Protein AF-G1VT95-F1 (afdb_monomer_lite)

Foldseek 3Di:
DPQQDAQDLVLLLLLLCCLPVVALVVSCVVVVHDSVVSVVSPVSNLVLQLQLCVVCVVVVHDDFLLSSLQSSCVRNVHHSVVSQVNVVVSQVCCCVDPNVVSLCPQDDPDPHHGSRSSSVSSCVRCVCVNCVVVD

Structure (mmCIF, N/CA/C/O backbone):
data_AF-G1VT95-F1
#
_entry.id   AF-G1VT95-F1
#
loop_
_atom_site.group_PDB
_atom_site.id
_atom_site.type_symbol
_atom_site.label_atom_id
_atom_site.label_alt_id
_atom_site.label_comp_id
_atom_site.label_asym_id
_atom_site.label_entity_id
_atom_site.label_seq_id
_atom_site.pdbx_PDB_ins_code
_atom_site.Cartn_x
_atom_site.Cartn_y
_atom_site.Cartn_z
_atom_site.occupancy
_atom_site.B_iso_or_equiv
_atom_site.auth_seq_id
_atom_site.auth_comp_id
_atom_site.auth_asym_id
_atom_site.auth_atom_id
_atom_site.pdbx_PDB_model_num
ATOM 1 N N . MET A 1 1 ? 8.381 10.410 22.704 1.00 45.41 1 MET A N 1
ATOM 2 C CA . MET A 1 1 ? 7.492 9.660 21.794 1.00 45.41 1 MET A CA 1
ATOM 3 C C . MET A 1 1 ? 8.269 9.416 20.518 1.00 45.41 1 MET A C 1
ATOM 5 O O . MET A 1 1 ? 8.721 10.391 19.930 1.00 45.41 1 MET A O 1
ATOM 9 N N . GLU A 1 2 ? 8.516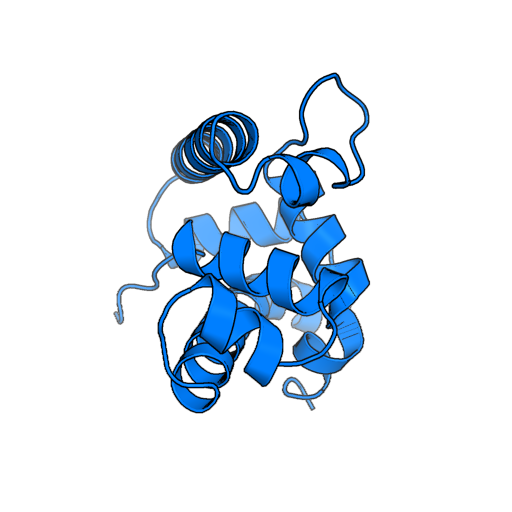 8.159 20.146 1.00 52.41 2 GLU A N 1
ATOM 10 C CA . GLU A 1 2 ? 9.041 7.855 18.808 1.00 52.41 2 GLU A CA 1
ATOM 11 C C . GLU A 1 2 ? 8.039 8.382 17.775 1.00 52.41 2 GLU A C 1
ATOM 13 O O . GLU A 1 2 ? 6.837 8.144 17.911 1.00 52.41 2 GLU A O 1
ATOM 18 N N . LYS A 1 3 ? 8.512 9.152 16.791 1.00 59.66 3 LYS A N 1
ATOM 19 C CA . LYS A 1 3 ? 7.688 9.539 15.645 1.00 59.66 3 LYS A CA 1
ATOM 20 C C . LYS A 1 3 ? 7.491 8.284 14.801 1.00 59.66 3 LYS A C 1
ATOM 22 O O . LYS A 1 3 ? 8.467 7.747 14.283 1.00 59.66 3 LYS A O 1
ATOM 27 N N . TYR A 1 4 ? 6.260 7.792 14.726 1.00 79.44 4 TYR A N 1
ATOM 28 C CA . TYR A 1 4 ? 5.922 6.714 13.807 1.00 79.44 4 TYR A CA 1
ATOM 29 C C . TYR A 1 4 ? 5.751 7.303 12.411 1.00 79.44 4 TYR A C 1
ATOM 31 O O . TYR A 1 4 ? 5.153 8.365 12.260 1.00 79.44 4 TYR A O 1
ATOM 39 N N . GLU A 1 5 ? 6.291 6.615 11.411 1.00 83.81 5 GLU A N 1
ATOM 40 C CA . GLU A 1 5 ? 6.119 6.984 10.010 1.00 83.81 5 GLU A CA 1
ATOM 41 C C . GLU A 1 5 ? 5.091 6.051 9.356 1.00 83.81 5 GLU A C 1
ATOM 43 O O . GLU A 1 5 ? 5.104 4.836 9.620 1.00 83.81 5 GLU A O 1
ATOM 48 N N . PRO A 1 6 ? 4.194 6.594 8.514 1.00 90.19 6 PRO A N 1
ATOM 49 C CA . PRO A 1 6 ? 3.276 5.774 7.745 1.00 90.19 6 PRO A CA 1
ATOM 50 C C . PRO A 1 6 ? 4.037 4.988 6.667 1.00 90.19 6 PRO A C 1
ATOM 52 O O . PRO A 1 6 ? 5.245 5.148 6.478 1.00 90.19 6 PRO A O 1
ATOM 55 N N . LEU A 1 7 ? 3.325 4.121 5.944 1.00 94.81 7 LEU A N 1
ATOM 56 C CA . LE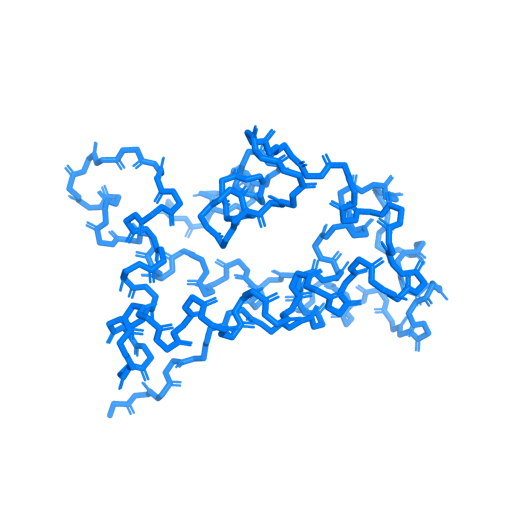U A 1 7 ? 3.896 3.461 4.769 1.00 94.81 7 LEU A CA 1
ATOM 57 C C . LEU A 1 7 ? 4.383 4.505 3.762 1.00 94.81 7 LEU A C 1
ATOM 59 O O . LEU A 1 7 ? 3.633 5.415 3.426 1.00 94.81 7 LEU A O 1
ATOM 63 N N . THR A 1 8 ? 5.597 4.344 3.242 1.00 96.62 8 THR A N 1
ATOM 64 C CA . THR A 1 8 ? 6.113 5.196 2.160 1.00 96.62 8 THR A CA 1
ATOM 65 C C . THR A 1 8 ? 5.736 4.645 0.785 1.00 96.62 8 THR A C 1
ATOM 67 O O . THR A 1 8 ? 5.491 3.445 0.621 1.00 96.62 8 THR A O 1
ATOM 70 N N . LEU A 1 9 ? 5.774 5.492 -0.247 1.00 96.94 9 LEU A N 1
ATOM 71 C CA . LEU A 1 9 ? 5.571 5.049 -1.629 1.00 96.94 9 LEU A CA 1
ATOM 72 C C . LEU A 1 9 ? 6.561 3.946 -2.051 1.00 96.94 9 LEU A C 1
ATOM 74 O O . LEU A 1 9 ? 6.168 2.974 -2.698 1.00 96.94 9 LEU A O 1
ATOM 78 N N . GLU A 1 10 ? 7.837 4.053 -1.658 1.00 96.94 10 GLU A N 1
ATOM 79 C CA . GLU A 1 10 ? 8.851 3.016 -1.913 1.00 96.94 10 GLU A CA 1
ATOM 80 C C . GLU A 1 10 ? 8.440 1.682 -1.278 1.00 96.94 10 GLU A C 1
ATOM 82 O O . GLU A 1 10 ? 8.467 0.640 -1.938 1.00 96.94 10 GLU A O 1
ATOM 87 N N . GLN A 1 11 ? 8.006 1.711 -0.015 1.00 97.81 11 GLN A N 1
ATOM 88 C CA . GLN A 1 11 ? 7.534 0.521 0.688 1.00 97.81 11 GLN A CA 1
ATOM 89 C C . GLN A 1 11 ? 6.349 -0.118 -0.038 1.00 97.81 11 GLN A C 1
ATOM 91 O O . GLN A 1 11 ? 6.376 -1.322 -0.298 1.00 97.81 11 GLN A O 1
ATOM 96 N N . ILE A 1 12 ? 5.349 0.673 -0.435 1.00 97.88 12 ILE A N 1
ATOM 97 C CA . ILE A 1 12 ? 4.174 0.161 -1.148 1.00 97.88 12 ILE A CA 1
ATOM 98 C C . ILE A 1 12 ? 4.582 -0.450 -2.498 1.00 97.88 12 ILE A C 1
ATOM 100 O O . ILE A 1 12 ? 4.200 -1.582 -2.802 1.00 97.88 12 ILE A O 1
ATOM 104 N N . ASN A 1 13 ? 5.427 0.232 -3.276 1.00 97.88 13 ASN A N 1
ATOM 105 C CA . ASN A 1 13 ? 5.944 -0.286 -4.546 1.00 97.88 13 ASN A CA 1
ATOM 106 C C . ASN A 1 13 ? 6.665 -1.632 -4.370 1.00 97.88 13 ASN A C 1
ATOM 108 O O . ASN A 1 13 ? 6.418 -2.575 -5.131 1.00 97.88 13 ASN A O 1
ATOM 112 N N . ILE A 1 14 ? 7.519 -1.752 -3.350 1.00 97.81 14 ILE A N 1
ATOM 113 C CA . ILE A 1 14 ? 8.214 -3.000 -3.014 1.00 97.81 14 ILE A CA 1
ATOM 114 C C . ILE A 1 14 ? 7.224 -4.105 -2.641 1.00 97.81 14 ILE A C 1
ATOM 116 O O . ILE A 1 14 ? 7.378 -5.231 -3.122 1.00 97.81 14 ILE A O 1
ATOM 120 N N . LEU A 1 15 ? 6.208 -3.813 -1.824 1.00 97.69 15 LEU A N 1
ATOM 121 C CA . LEU A 1 15 ? 5.186 -4.790 -1.440 1.00 97.69 15 LEU A CA 1
ATOM 122 C C . LEU A 1 15 ? 4.424 -5.314 -2.660 1.00 97.69 15 LEU A C 1
ATOM 124 O O . LEU A 1 15 ? 4.323 -6.531 -2.850 1.00 97.69 15 LEU A O 1
ATOM 128 N N . LEU A 1 16 ? 3.963 -4.419 -3.535 1.00 97.44 16 LEU A N 1
ATOM 129 C CA . LEU A 1 16 ? 3.267 -4.799 -4.764 1.00 97.44 16 LEU A CA 1
ATOM 130 C C . LEU A 1 16 ? 4.165 -5.663 -5.666 1.00 97.44 16 LEU A C 1
ATOM 132 O O . LEU A 1 16 ? 3.752 -6.731 -6.126 1.00 97.44 16 LEU A O 1
ATOM 136 N N . LYS A 1 17 ? 5.428 -5.269 -5.868 1.00 97.19 17 LYS A N 1
ATOM 137 C CA . LYS A 1 17 ? 6.402 -6.048 -6.651 1.00 97.19 17 LYS A CA 1
ATOM 138 C C . LYS A 1 17 ? 6.687 -7.408 -6.024 1.00 97.19 17 LYS A C 1
ATOM 140 O O . LYS A 1 17 ? 6.727 -8.404 -6.745 1.00 97.19 17 LYS A O 1
ATOM 145 N N . CYS A 1 18 ? 6.835 -7.490 -4.703 1.00 96.56 18 CYS A N 1
ATOM 146 C CA . CYS A 1 18 ? 7.016 -8.761 -4.002 1.00 96.56 18 CYS A CA 1
ATOM 147 C C . CYS A 1 18 ? 5.823 -9.693 -4.227 1.00 96.56 18 CYS A C 1
ATOM 149 O O . CYS A 1 18 ? 6.019 -10.884 -4.490 1.00 96.56 18 CYS A O 1
ATOM 151 N N . TYR A 1 19 ? 4.600 -9.155 -4.198 1.00 95.50 19 TYR A N 1
ATOM 152 C CA . TYR A 1 19 ? 3.399 -9.939 -4.454 1.00 95.50 19 TYR A CA 1
ATOM 153 C C . TYR A 1 19 ? 3.357 -10.485 -5.886 1.00 95.50 19 TYR A C 1
ATOM 155 O O . TYR A 1 19 ? 3.045 -11.663 -6.070 1.00 95.50 19 TYR A O 1
ATOM 163 N N . TYR A 1 20 ? 3.685 -9.677 -6.898 1.00 95.06 20 TYR A N 1
ATOM 164 C CA . TYR A 1 20 ? 3.574 -10.094 -8.302 1.00 95.06 20 TYR A CA 1
ATOM 165 C C . TYR A 1 20 ? 4.785 -10.871 -8.828 1.00 95.06 20 TYR A C 1
ATOM 167 O O . TYR A 1 20 ? 4.614 -11.814 -9.597 1.00 95.06 20 TYR A O 1
ATOM 175 N N . LEU A 1 21 ? 6.005 -10.513 -8.421 1.00 94.75 21 LEU A N 1
ATOM 176 C CA . LEU A 1 21 ? 7.238 -11.147 -8.905 1.00 94.75 21 LEU A CA 1
ATOM 177 C C . LEU A 1 21 ? 7.623 -12.399 -8.107 1.00 94.75 21 LEU A C 1
ATOM 179 O O . LEU A 1 21 ? 8.448 -13.185 -8.583 1.00 94.75 21 LEU A O 1
ATOM 183 N N . LYS A 1 22 ? 7.037 -12.594 -6.914 1.00 91.81 22 LYS A N 1
ATOM 184 C CA . LYS A 1 22 ? 7.175 -13.771 -6.028 1.00 91.81 22 LYS A CA 1
ATOM 185 C C . LYS A 1 22 ? 8.599 -14.106 -5.555 1.00 91.81 22 LYS A C 1
ATOM 187 O O . LYS A 1 22 ? 8.776 -15.054 -4.799 1.00 91.81 22 LYS A O 1
ATOM 192 N N . ARG A 1 23 ? 9.629 -13.373 -5.992 1.00 93.12 23 ARG A N 1
ATOM 193 C CA . ARG A 1 23 ? 11.040 -13.609 -5.644 1.00 93.12 23 ARG A CA 1
ATOM 194 C C . ARG A 1 23 ? 11.737 -12.295 -5.317 1.00 93.12 23 ARG A C 1
ATOM 196 O O . A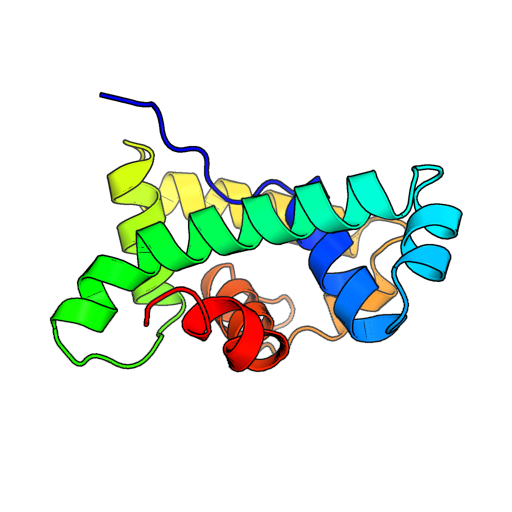RG A 1 23 ? 11.798 -11.416 -6.174 1.00 93.12 23 ARG A O 1
ATOM 203 N N . TYR A 1 24 ? 12.348 -12.200 -4.134 1.00 94.12 24 TYR A N 1
ATOM 204 C CA . TYR A 1 24 ? 13.098 -11.004 -3.724 1.00 94.12 24 TYR A CA 1
ATOM 205 C C . TYR A 1 24 ? 14.249 -10.666 -4.669 1.00 94.12 24 TYR A C 1
ATOM 207 O O . TYR A 1 24 ? 14.508 -9.495 -4.896 1.00 94.12 24 TYR A O 1
ATOM 215 N N . THR A 1 25 ? 14.895 -11.664 -5.277 1.00 96.06 25 THR A N 1
ATOM 216 C CA . THR A 1 25 ? 15.954 -11.433 -6.270 1.00 96.06 25 THR A CA 1
ATOM 217 C C . THR A 1 25 ? 15.439 -10.755 -7.537 1.00 96.06 25 THR A C 1
ATOM 219 O O . THR A 1 25 ? 16.136 -9.921 -8.098 1.00 96.06 25 THR A O 1
ATOM 222 N N . LYS A 1 26 ? 14.205 -11.053 -7.966 1.00 96.56 26 LYS A N 1
ATOM 223 C CA . LYS A 1 26 ? 13.591 -10.371 -9.114 1.00 96.56 26 LYS A CA 1
ATOM 224 C C . LYS A 1 26 ? 13.254 -8.922 -8.781 1.00 96.56 26 LYS A C 1
ATOM 226 O O . LYS A 1 26 ? 13.553 -8.051 -9.581 1.00 96.56 26 LYS A O 1
ATOM 231 N N . VAL A 1 27 ? 12.678 -8.671 -7.605 1.00 96.69 27 VAL A N 1
ATOM 232 C CA . VAL A 1 27 ? 12.390 -7.303 -7.132 1.00 96.69 27 VAL A CA 1
ATOM 233 C C . VAL A 1 27 ? 13.687 -6.500 -6.987 1.00 96.69 27 VAL A C 1
ATOM 235 O O . VAL A 1 27 ? 13.781 -5.379 -7.456 1.00 96.69 27 VAL A O 1
ATOM 238 N N . ALA A 1 28 ? 14.720 -7.104 -6.404 1.00 96.50 28 ALA A N 1
ATOM 239 C CA . ALA A 1 28 ? 16.049 -6.515 -6.268 1.00 96.50 28 ALA A CA 1
ATOM 240 C C . ALA A 1 28 ? 16.636 -6.071 -7.619 1.00 96.50 28 ALA A C 1
ATOM 242 O O . ALA A 1 28 ? 17.156 -4.965 -7.724 1.00 96.50 28 ALA A O 1
ATOM 243 N N . MET A 1 29 ? 16.493 -6.901 -8.659 1.00 96.31 29 MET A N 1
ATOM 244 C CA . MET A 1 29 ? 16.911 -6.553 -10.020 1.00 96.31 29 MET A CA 1
ATOM 245 C 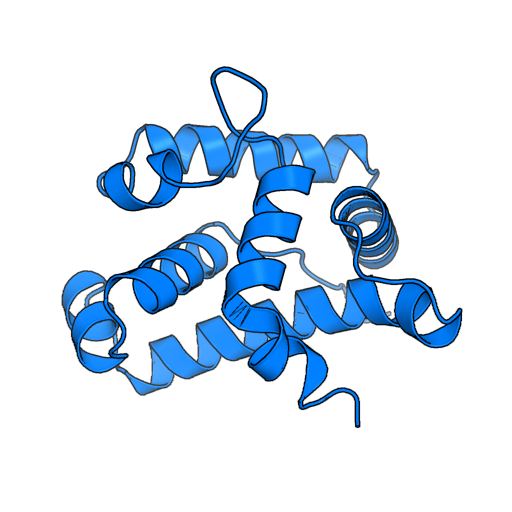C . MET A 1 29 ? 16.098 -5.396 -10.611 1.00 96.31 29 MET A C 1
ATOM 247 O O . MET A 1 29 ? 16.691 -4.540 -11.257 1.00 96.31 29 MET A O 1
ATOM 251 N N . THR A 1 30 ? 14.773 -5.345 -10.405 1.00 95.62 30 THR A N 1
ATOM 252 C CA . THR A 1 30 ? 13.955 -4.235 -10.936 1.00 95.62 30 THR A CA 1
ATOM 253 C C . THR A 1 30 ? 14.243 -2.912 -10.240 1.00 95.62 30 THR A C 1
ATOM 255 O O . THR A 1 30 ? 14.226 -1.877 -10.889 1.00 95.62 30 THR A O 1
ATOM 258 N N . GLU A 1 31 ? 14.542 -2.954 -8.944 1.00 95.31 31 GLU A N 1
ATOM 259 C CA . GLU A 1 31 ? 14.798 -1.766 -8.126 1.00 95.31 31 GLU A CA 1
ATOM 260 C C . GLU A 1 31 ? 16.277 -1.371 -8.058 1.00 95.31 31 GLU A C 1
ATOM 262 O O . GLU A 1 31 ? 16.618 -0.392 -7.400 1.00 95.31 31 GLU A O 1
ATOM 267 N N . ASN A 1 32 ? 17.168 -2.147 -8.682 1.00 96.25 32 ASN A N 1
ATOM 268 C CA . ASN A 1 32 ? 18.618 -1.979 -8.579 1.00 96.25 32 ASN A CA 1
ATOM 269 C C . ASN A 1 32 ? 19.123 -1.889 -7.116 1.00 96.25 32 ASN A C 1
ATOM 271 O O . ASN A 1 32 ? 19.950 -1.049 -6.759 1.00 96.25 32 ASN A O 1
ATOM 275 N N . ILE A 1 33 ? 18.610 -2.764 -6.247 1.00 97.44 33 ILE A N 1
ATOM 276 C CA . ILE A 1 33 ? 19.019 -2.897 -4.837 1.00 97.44 33 ILE A CA 1
ATOM 277 C C . ILE A 1 33 ? 19.320 -4.358 -4.495 1.00 97.44 33 ILE A C 1
ATOM 279 O O . ILE A 1 33 ? 19.043 -5.261 -5.275 1.00 97.44 33 ILE A O 1
ATOM 283 N N . SER A 1 34 ? 19.870 -4.632 -3.310 1.00 97.81 34 SER A N 1
ATOM 284 C CA . SER A 1 34 ? 20.085 -6.013 -2.863 1.00 97.81 34 SER A CA 1
ATOM 285 C C . SER A 1 34 ? 18.782 -6.687 -2.412 1.00 97.81 34 SER A C 1
ATOM 287 O O . SER A 1 34 ? 17.870 -6.044 -1.887 1.00 97.81 34 SER A O 1
ATOM 289 N N . ALA A 1 35 ? 18.714 -8.017 -2.536 1.00 97.56 35 ALA A N 1
ATOM 290 C CA . ALA A 1 35 ? 17.579 -8.801 -2.040 1.00 97.56 35 ALA A CA 1
ATOM 291 C C . ALA A 1 35 ? 17.368 -8.646 -0.523 1.00 97.56 35 ALA A C 1
ATOM 293 O O . ALA A 1 35 ? 16.233 -8.681 -0.052 1.00 97.56 35 ALA A O 1
ATOM 294 N N . ASP A 1 36 ? 18.436 -8.428 0.247 1.00 97.38 36 ASP A N 1
ATOM 295 C CA . ASP A 1 36 ? 18.315 -8.166 1.682 1.00 97.38 36 ASP A CA 1
ATOM 296 C C . ASP A 1 36 ? 17.771 -6.765 1.973 1.00 97.38 36 ASP A C 1
ATOM 298 O O . ASP A 1 36 ? 17.005 -6.603 2.924 1.00 97.38 36 ASP A O 1
ATOM 302 N N . LYS A 1 37 ? 18.067 -5.763 1.131 1.00 97.50 37 LYS A N 1
ATOM 303 C CA . LYS A 1 37 ? 17.416 -4.449 1.230 1.00 97.50 37 LYS A CA 1
ATOM 304 C C . LYS A 1 37 ? 15.915 -4.558 0.940 1.00 97.50 37 LYS A C 1
ATOM 306 O O . LYS A 1 37 ? 15.130 -4.010 1.706 1.00 97.50 37 LYS A O 1
ATOM 311 N N . VAL A 1 38 ? 15.505 -5.342 -0.066 1.00 97.81 38 VAL A N 1
ATOM 312 C CA . VAL A 1 38 ? 14.079 -5.632 -0.339 1.00 97.81 38 VAL A CA 1
ATOM 313 C C . VAL A 1 38 ? 13.388 -6.224 0.893 1.00 97.81 38 VAL A C 1
ATOM 315 O O . VAL A 1 38 ? 12.329 -5.742 1.292 1.00 97.81 38 VAL A O 1
ATOM 318 N N . LYS A 1 39 ? 13.994 -7.238 1.531 1.00 96.38 39 LYS A N 1
ATOM 319 C CA . LYS A 1 39 ? 13.449 -7.850 2.757 1.00 96.38 39 LYS A CA 1
ATOM 320 C C . LYS A 1 39 ? 13.293 -6.833 3.886 1.00 96.38 39 LYS A C 1
ATOM 322 O O . LYS A 1 39 ? 12.254 -6.820 4.533 1.00 96.38 39 LYS A O 1
ATOM 327 N N . ARG A 1 40 ? 14.298 -5.976 4.110 1.00 96.44 40 ARG A N 1
ATOM 328 C CA . ARG A 1 40 ? 14.250 -4.933 5.151 1.00 96.44 40 ARG A CA 1
ATOM 329 C C . ARG A 1 40 ? 13.141 -3.915 4.893 1.00 96.44 40 ARG A C 1
ATOM 331 O O . ARG A 1 40 ? 12.416 -3.582 5.820 1.00 96.44 40 ARG A O 1
ATOM 338 N N . ILE A 1 41 ? 12.978 -3.458 3.649 1.00 97.12 41 ILE A N 1
ATOM 339 C CA . ILE A 1 41 ? 11.895 -2.529 3.283 1.00 97.12 41 ILE A CA 1
ATOM 340 C C . ILE A 1 41 ? 10.530 -3.182 3.532 1.00 97.12 41 ILE A C 1
ATOM 342 O O . ILE A 1 41 ? 9.670 -2.574 4.166 1.00 97.12 41 ILE A O 1
ATOM 346 N N . LYS A 1 42 ? 10.353 -4.434 3.088 1.00 95.75 42 LYS A N 1
ATOM 347 C CA . LYS A 1 42 ? 9.126 -5.211 3.305 1.00 95.75 42 LYS A CA 1
ATOM 348 C C . LYS A 1 42 ? 8.810 -5.377 4.799 1.00 95.75 42 LYS A C 1
ATOM 350 O O . LYS A 1 42 ? 7.682 -5.134 5.210 1.00 95.75 42 LYS A O 1
ATOM 355 N N . GLU A 1 43 ? 9.799 -5.744 5.609 1.00 94.88 43 GLU A N 1
ATOM 356 C CA . GLU A 1 43 ? 9.625 -5.924 7.055 1.00 94.88 43 GLU A CA 1
ATOM 357 C C . GLU A 1 43 ? 9.281 -4.611 7.771 1.00 94.88 43 GLU A C 1
ATOM 359 O O . GLU A 1 43 ? 8.379 -4.582 8.607 1.00 94.88 43 GLU A O 1
ATOM 364 N N . ASN A 1 44 ? 9.928 -3.502 7.401 1.00 94.31 44 ASN A N 1
ATOM 365 C CA . ASN A 1 44 ? 9.598 -2.183 7.945 1.00 94.31 44 ASN A CA 1
ATOM 366 C C . ASN A 1 44 ? 8.154 -1.782 7.613 1.00 94.31 44 ASN A C 1
ATOM 368 O O . ASN A 1 44 ? 7.432 -1.316 8.492 1.00 94.31 44 ASN A O 1
ATOM 372 N N . ALA A 1 45 ? 7.713 -2.034 6.378 1.00 95.50 45 ALA A N 1
ATOM 373 C CA . ALA A 1 45 ? 6.339 -1.786 5.954 1.00 95.50 45 ALA A CA 1
ATOM 374 C C . ALA A 1 45 ? 5.333 -2.605 6.784 1.00 95.50 45 ALA A C 1
ATOM 376 O O . ALA A 1 45 ? 4.337 -2.078 7.283 1.00 95.50 45 ALA A O 1
ATOM 377 N N . PHE A 1 46 ? 5.617 -3.893 6.999 1.00 95.06 46 PHE A N 1
ATOM 378 C CA . PHE A 1 46 ? 4.773 -4.760 7.823 1.00 95.06 46 PHE A CA 1
ATOM 379 C C . PHE A 1 46 ? 4.750 -4.350 9.282 1.00 95.06 46 PHE A C 1
ATOM 381 O O . PHE A 1 46 ? 3.691 -4.409 9.901 1.00 95.06 46 PHE A O 1
ATOM 388 N N . ARG A 1 47 ? 5.875 -3.894 9.833 1.00 92.25 47 ARG A N 1
ATOM 389 C CA . ARG A 1 47 ? 5.921 -3.360 11.192 1.00 92.25 47 ARG A CA 1
ATOM 390 C C . ARG A 1 47 ? 4.982 -2.162 11.344 1.00 92.25 47 ARG A C 1
ATOM 392 O O . ARG A 1 47 ? 4.231 -2.131 12.316 1.00 92.25 47 ARG A O 1
ATOM 399 N N . SER A 1 48 ? 4.962 -1.228 10.390 1.00 92.88 48 SER A N 1
ATOM 400 C CA . SER A 1 48 ? 4.032 -0.087 10.420 1.00 92.88 48 SER A CA 1
ATOM 401 C C . SER A 1 48 ? 2.568 -0.537 10.379 1.00 92.88 48 SER A C 1
ATOM 403 O O . SER A 1 48 ? 1.763 -0.085 11.196 1.00 92.88 48 SER A O 1
ATOM 405 N N . ILE A 1 49 ? 2.227 -1.493 9.505 1.00 94.44 49 ILE A N 1
ATOM 406 C CA . ILE A 1 49 ? 0.865 -2.049 9.416 1.00 94.44 49 ILE A CA 1
ATOM 407 C C . ILE A 1 49 ? 0.475 -2.765 10.714 1.00 94.44 49 ILE A C 1
ATOM 409 O O . ILE A 1 49 ? -0.596 -2.500 11.257 1.00 94.44 49 ILE A O 1
ATOM 413 N N . ARG A 1 50 ? 1.347 -3.626 11.254 1.00 93.19 50 ARG A N 1
ATOM 414 C CA . ARG A 1 50 ? 1.116 -4.342 12.519 1.00 93.19 50 ARG A CA 1
ATOM 415 C C . ARG A 1 50 ? 0.864 -3.387 13.673 1.00 93.19 50 ARG A C 1
ATOM 417 O O . ARG A 1 50 ? -0.042 -3.610 14.467 1.00 93.19 50 ARG A O 1
ATOM 424 N N . LEU A 1 51 ? 1.651 -2.318 13.776 1.00 91.56 51 LEU A N 1
ATOM 425 C CA . LEU A 1 51 ? 1.496 -1.333 14.842 1.00 91.56 51 LEU A CA 1
ATOM 426 C C . LEU A 1 51 ? 0.156 -0.599 14.751 1.00 91.56 51 LEU A C 1
ATOM 428 O O . LEU A 1 51 ? -0.493 -0.397 15.778 1.00 91.56 51 LEU A O 1
ATOM 432 N N . ALA A 1 52 ? -0.274 -0.221 13.548 1.00 92.88 52 ALA A N 1
ATOM 433 C CA . ALA A 1 52 ? -1.583 0.389 13.334 1.00 92.88 52 ALA A CA 1
ATOM 434 C C . ALA A 1 52 ? -2.729 -0.604 13.614 1.00 92.88 52 ALA A C 1
ATOM 436 O O . ALA A 1 52 ? -3.705 -0.271 14.287 1.00 92.88 52 ALA A O 1
ATOM 437 N N . TYR A 1 53 ? -2.582 -1.855 13.179 1.00 93.56 53 TYR A N 1
ATOM 438 C CA . TYR A 1 53 ? -3.583 -2.900 13.377 1.00 93.56 53 TYR A CA 1
ATOM 439 C C . TYR A 1 53 ? -3.672 -3.408 14.824 1.00 93.56 53 TYR A C 1
ATOM 441 O O . TYR A 1 53 ? -4.750 -3.818 15.252 1.00 93.56 53 TYR A O 1
ATOM 449 N N . SER A 1 54 ? -2.597 -3.330 15.618 1.00 90.62 54 SER A N 1
ATOM 450 C CA . SER A 1 54 ? -2.545 -3.929 16.962 1.00 90.62 54 SER A CA 1
ATOM 451 C C . SER A 1 54 ? -3.667 -3.459 17.890 1.00 90.62 54 SER A C 1
ATOM 453 O O . SER A 1 54 ? -4.180 -4.247 18.680 1.00 90.62 54 SER A O 1
ATOM 455 N N . LYS A 1 55 ? -4.113 -2.203 17.757 1.00 88.00 55 LYS A N 1
ATOM 456 C CA . LYS A 1 55 ? -5.251 -1.660 18.516 1.00 88.00 55 LYS A CA 1
ATOM 457 C C . LYS A 1 55 ? -6.561 -2.391 18.192 1.00 88.00 55 LYS A C 1
ATOM 459 O O . LYS A 1 55 ? -7.298 -2.728 19.113 1.00 88.00 55 LYS A O 1
ATOM 464 N N . SER A 1 56 ? -6.834 -2.669 16.916 1.00 89.31 56 SER A N 1
ATOM 465 C CA . SER A 1 56 ? -7.999 -3.462 16.488 1.00 89.31 56 SER A CA 1
ATOM 466 C C . SER A 1 56 ? -7.848 -4.933 16.872 1.00 89.31 56 SER A C 1
ATOM 468 O O . SER A 1 56 ? -8.787 -5.525 17.403 1.00 89.31 56 SER A O 1
ATOM 470 N N . TYR A 1 57 ? -6.654 -5.496 16.676 1.00 90.06 57 TYR A N 1
ATOM 471 C CA . TYR A 1 57 ? -6.352 -6.890 16.993 1.00 90.06 57 TYR A CA 1
ATOM 472 C C . TYR A 1 57 ? -6.569 -7.206 18.482 1.00 90.06 57 TYR A C 1
ATOM 474 O O . TYR A 1 57 ? -7.267 -8.159 18.817 1.00 90.06 57 TYR A O 1
ATOM 482 N N . MET A 1 58 ? -6.081 -6.351 19.391 1.00 89.56 58 MET A N 1
ATOM 483 C CA . MET A 1 58 ? -6.304 -6.495 20.841 1.00 89.56 58 MET A CA 1
ATOM 484 C C . MET A 1 58 ? -7.786 -6.410 21.245 1.00 89.56 58 MET A C 1
ATOM 486 O O . MET A 1 58 ? -8.158 -6.875 22.318 1.00 89.56 58 MET A O 1
ATOM 490 N N . GLN A 1 59 ? -8.640 -5.828 20.400 1.00 89.81 59 GLN A N 1
ATOM 491 C CA . GLN A 1 59 ? -10.092 -5.772 20.598 1.00 89.81 59 GLN A CA 1
ATOM 492 C C . GLN A 1 59 ? -10.827 -6.963 19.956 1.00 89.81 59 GLN A C 1
ATOM 494 O O . GLN A 1 59 ? -12.057 -6.970 19.931 1.00 89.81 59 GLN A O 1
ATOM 499 N N . GLY A 1 60 ? -10.105 -7.941 19.396 1.00 90.38 60 GLY A N 1
ATOM 500 C CA . GLY A 1 60 ? -10.682 -9.076 18.670 1.00 90.38 60 GLY A CA 1
ATOM 501 C C . GLY A 1 60 ? -11.335 -8.690 17.338 1.00 90.38 60 GLY A C 1
ATOM 502 O O . GLY A 1 60 ? -12.158 -9.440 16.812 1.00 90.38 60 GLY A O 1
ATOM 503 N N . LYS A 1 61 ? -11.016 -7.507 16.797 1.00 92.44 61 LYS A N 1
ATOM 504 C CA . LYS A 1 61 ? -11.552 -7.040 15.515 1.00 92.44 61 LYS A CA 1
ATOM 505 C C . LYS A 1 61 ? -10.674 -7.539 14.377 1.00 92.44 61 LYS A C 1
ATOM 507 O O . LYS A 1 61 ? -9.451 -7.475 14.463 1.00 92.44 61 LYS A O 1
ATOM 512 N N . ARG A 1 62 ? -11.323 -7.974 13.295 1.00 93.06 62 ARG A N 1
ATOM 513 C CA . ARG A 1 62 ? -10.652 -8.300 12.031 1.00 93.06 62 ARG A CA 1
ATOM 514 C C . ARG A 1 62 ? -9.973 -7.064 11.446 1.00 93.06 62 ARG A C 1
ATOM 516 O O . ARG A 1 62 ? -10.353 -5.934 11.765 1.00 93.06 62 ARG A O 1
ATOM 523 N N . PHE A 1 63 ? -9.003 -7.298 10.569 1.00 95.25 63 PHE A N 1
ATOM 524 C CA . PHE A 1 63 ? -8.388 -6.235 9.793 1.00 95.25 63 PHE A CA 1
ATOM 525 C C . PHE A 1 63 ? -9.437 -5.521 8.939 1.00 95.25 63 PHE A C 1
ATOM 527 O O . PHE A 1 63 ? -10.256 -6.155 8.273 1.00 95.25 63 PHE A O 1
ATOM 534 N N . ASP A 1 64 ? -9.394 -4.197 8.990 1.00 96.19 64 ASP A N 1
ATOM 535 C CA . ASP A 1 64 ? -10.232 -3.290 8.219 1.00 96.19 64 ASP A CA 1
ATOM 536 C C . ASP A 1 64 ? -9.357 -2.101 7.825 1.00 96.19 64 ASP A C 1
ATOM 538 O O . ASP A 1 64 ? -8.836 -1.393 8.694 1.00 96.19 64 ASP A O 1
ATOM 542 N N . GLY A 1 65 ? -9.150 -1.906 6.523 1.00 95.44 65 GLY A N 1
ATOM 543 C CA . GLY A 1 65 ? -8.229 -0.910 5.989 1.00 95.44 65 GLY A CA 1
ATOM 544 C C . GLY A 1 65 ? -8.552 0.505 6.454 1.00 95.44 65 GLY A C 1
ATOM 545 O O . GLY A 1 65 ? -7.634 1.275 6.721 1.00 95.44 65 GLY A O 1
ATOM 546 N N . LYS A 1 66 ? -9.836 0.835 6.647 1.00 96.44 66 LYS A N 1
ATOM 547 C CA . LYS A 1 66 ? -10.254 2.145 7.161 1.00 96.44 66 LYS A CA 1
ATOM 548 C C . LYS A 1 66 ? -9.851 2.329 8.625 1.00 96.44 66 LYS A C 1
ATOM 550 O O . LYS A 1 66 ? -9.233 3.335 8.960 1.00 96.44 66 LYS A O 1
ATOM 555 N N . ALA A 1 67 ? -10.145 1.363 9.493 1.00 95.62 67 ALA A N 1
ATOM 556 C CA . ALA A 1 67 ? -9.738 1.421 10.897 1.00 95.62 67 ALA A CA 1
ATOM 557 C C . ALA A 1 67 ? -8.208 1.452 11.051 1.00 95.62 67 ALA A C 1
ATOM 559 O O . ALA A 1 67 ? -7.674 2.159 11.905 1.00 95.62 67 ALA A O 1
ATOM 560 N N . VAL A 1 68 ? -7.487 0.699 10.217 1.00 95.31 68 VAL A N 1
ATOM 561 C CA . VAL A 1 68 ? -6.019 0.670 10.227 1.00 95.31 68 VAL A CA 1
ATOM 562 C C . VAL A 1 68 ? -5.435 1.994 9.742 1.00 95.31 68 VAL A C 1
ATOM 564 O O . VAL A 1 68 ? -4.481 2.469 10.354 1.00 95.31 68 VAL A O 1
ATOM 567 N N . LEU A 1 69 ? -6.013 2.619 8.713 1.00 96.31 69 LEU A N 1
ATOM 568 C CA . LEU A 1 69 ? -5.617 3.955 8.257 1.00 96.31 69 LEU A CA 1
ATOM 569 C C . LEU A 1 69 ? -5.766 4.984 9.386 1.00 96.31 69 LEU A C 1
ATOM 571 O O . LEU A 1 69 ? -4.808 5.681 9.712 1.00 96.31 69 LEU A O 1
ATOM 575 N N . GLN A 1 70 ? -6.910 4.979 10.073 1.00 95.81 70 GLN A N 1
ATOM 576 C CA . GLN A 1 70 ? -7.171 5.866 11.211 1.00 95.81 70 GLN A CA 1
ATOM 577 C C . GLN A 1 70 ? -6.161 5.669 12.342 1.00 95.81 70 GLN A C 1
ATOM 579 O O . GLN A 1 70 ? -5.566 6.624 12.836 1.00 95.81 70 GLN A O 1
ATOM 584 N N . HIS A 1 71 ? -5.900 4.420 12.730 1.00 94.69 71 HIS A N 1
ATOM 585 C CA . HIS A 1 71 ? -4.904 4.121 13.758 1.00 94.69 71 HIS A CA 1
ATOM 586 C C . HIS A 1 71 ? -3.474 4.463 13.323 1.00 94.69 71 HIS A C 1
ATOM 588 O O . HIS A 1 71 ? -2.639 4.802 14.163 1.00 94.69 71 HIS A O 1
ATOM 594 N N . MET A 1 72 ? -3.169 4.370 12.028 1.00 95.00 72 MET A N 1
ATOM 595 C CA . MET A 1 72 ? -1.885 4.797 11.482 1.00 95.00 72 MET A CA 1
ATOM 596 C C . MET A 1 72 ? -1.736 6.318 11.587 1.00 95.00 72 MET A C 1
ATOM 598 O O . MET A 1 72 ? -0.706 6.772 12.083 1.00 95.00 72 MET A O 1
ATOM 602 N N . ALA A 1 73 ? -2.764 7.089 11.222 1.00 94.94 73 ALA A N 1
ATOM 603 C CA . ALA A 1 73 ? -2.780 8.547 11.350 1.00 94.94 73 ALA A CA 1
ATOM 604 C C . ALA A 1 73 ? -2.599 8.988 12.813 1.00 94.94 73 ALA A C 1
ATOM 606 O O . ALA A 1 73 ? -1.667 9.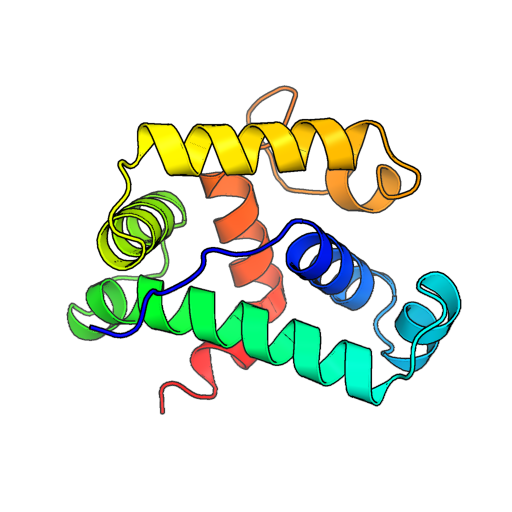736 13.122 1.00 94.94 73 ALA A O 1
ATOM 607 N N . GLU A 1 74 ? -3.387 8.408 13.733 1.00 93.88 74 GLU A N 1
ATOM 608 C CA . GLU A 1 74 ? -3.277 8.637 15.183 1.00 93.88 74 GLU A CA 1
ATOM 609 C C . GLU A 1 74 ? -1.838 8.437 15.688 1.00 93.88 74 GLU A C 1
ATOM 611 O O . GLU A 1 74 ? -1.320 9.236 16.469 1.00 93.88 74 GLU A O 1
ATOM 616 N N . ARG A 1 75 ? -1.166 7.371 15.233 1.00 91.69 75 ARG A N 1
ATOM 617 C CA . ARG A 1 75 ? 0.212 7.051 15.639 1.00 91.69 75 ARG A CA 1
ATOM 618 C C . ARG A 1 75 ? 1.254 7.992 15.049 1.00 91.69 75 ARG A C 1
ATOM 620 O O . ARG A 1 75 ? 2.269 8.237 15.700 1.00 91.69 75 ARG A O 1
ATOM 627 N N . CYS A 1 76 ? 1.020 8.482 13.838 1.00 92.00 76 CYS A N 1
ATOM 628 C CA . CYS A 1 76 ? 1.895 9.441 13.169 1.00 92.00 76 CYS A CA 1
ATOM 629 C C . CYS A 1 76 ? 1.687 10.874 13.693 1.00 92.00 76 CYS A C 1
ATOM 631 O O . CYS A 1 76 ? 2.516 11.743 13.431 1.00 92.00 76 CYS A O 1
ATOM 633 N N . GLY A 1 77 ? 0.621 11.115 14.467 1.00 94.06 77 GLY A N 1
ATOM 634 C CA . GLY A 1 77 ? 0.282 12.435 14.996 1.00 94.06 77 GLY A CA 1
ATOM 635 C C . GLY A 1 77 ? -0.271 13.386 13.932 1.00 94.06 77 GLY A C 1
ATOM 636 O O . GLY A 1 77 ? -0.078 14.591 14.059 1.00 94.06 77 GLY A O 1
ATOM 637 N N . ILE A 1 78 ? -0.919 12.837 12.901 1.00 95.06 78 ILE A N 1
ATOM 638 C CA . ILE A 1 78 ? -1.571 13.566 11.800 1.00 95.06 78 ILE A CA 1
ATOM 639 C C . ILE A 1 78 ? -3.049 13.168 11.721 1.00 95.06 78 ILE A C 1
ATOM 641 O O . ILE A 1 78 ? -3.460 12.185 12.347 1.00 95.06 78 ILE A O 1
ATOM 645 N N . THR A 1 79 ? -3.860 13.921 10.981 1.00 95.62 79 THR A N 1
ATOM 646 C CA . THR A 1 79 ? -5.282 13.588 10.812 1.00 95.62 79 THR A CA 1
ATOM 647 C C . THR A 1 79 ? -5.499 12.458 9.799 1.00 95.62 79 THR A C 1
ATOM 649 O O . THR A 1 79 ? -4.622 12.134 8.994 1.00 95.62 79 THR A O 1
ATOM 652 N N . ASP A 1 80 ? -6.684 11.836 9.843 1.00 94.12 80 ASP A N 1
ATOM 653 C CA . ASP A 1 80 ? -7.096 10.812 8.868 1.00 94.12 80 ASP A CA 1
ATOM 654 C C . ASP A 1 80 ? -7.103 11.395 7.444 1.00 94.12 80 ASP A C 1
ATOM 656 O O . ASP A 1 80 ? -6.659 10.754 6.495 1.00 94.12 80 ASP A O 1
ATOM 660 N N . GLU A 1 81 ? -7.525 12.655 7.299 1.00 95.62 81 GLU A N 1
ATOM 661 C CA . GLU A 1 81 ? -7.539 13.378 6.026 1.00 95.62 81 GLU A CA 1
ATOM 662 C C . GLU A 1 81 ? -6.125 13.635 5.494 1.00 95.62 81 GLU A C 1
ATOM 664 O O . GLU A 1 81 ? -5.882 13.438 4.305 1.00 95.62 81 GLU A O 1
ATOM 669 N N . GLU A 1 82 ? -5.184 14.030 6.359 1.00 96.38 82 GLU A N 1
ATOM 670 C CA . GLU A 1 82 ? -3.785 14.247 5.974 1.00 96.38 82 GLU A CA 1
ATOM 671 C C . GLU A 1 82 ? -3.131 12.944 5.503 1.00 96.38 82 GLU A C 1
ATOM 673 O O . GLU A 1 82 ? -2.492 12.914 4.451 1.00 96.38 82 GLU A O 1
ATOM 678 N N . LEU A 1 83 ? -3.320 11.846 6.243 1.00 96.62 83 LEU A N 1
ATOM 679 C CA . LEU A 1 83 ? -2.771 10.551 5.842 1.00 96.62 83 LEU A CA 1
ATOM 680 C C . LEU A 1 83 ? -3.433 10.017 4.566 1.00 96.62 83 LEU A C 1
ATOM 682 O O . LEU A 1 83 ? -2.749 9.459 3.706 1.00 96.62 83 LEU A O 1
ATOM 686 N N . THR A 1 84 ? -4.748 10.200 4.431 1.00 96.81 84 THR A N 1
ATOM 687 C CA . THR A 1 84 ? -5.486 9.822 3.222 1.00 96.81 84 THR A CA 1
ATOM 688 C C . THR A 1 84 ? -4.953 10.579 2.011 1.00 96.81 84 THR A C 1
ATOM 690 O O . THR A 1 84 ? -4.654 9.944 1.007 1.00 96.81 84 THR A O 1
ATOM 693 N N . ALA A 1 85 ? -4.738 11.894 2.120 1.00 97.25 85 ALA A N 1
ATOM 694 C CA . ALA A 1 85 ? -4.171 12.698 1.039 1.00 97.25 85 ALA A CA 1
ATOM 695 C C . ALA A 1 85 ? -2.773 12.208 0.623 1.00 97.25 85 ALA A C 1
ATOM 697 O O . ALA A 1 85 ? -2.512 12.043 -0.565 1.00 97.25 85 ALA A O 1
ATOM 698 N N . ILE A 1 86 ? -1.906 11.877 1.590 1.00 97.44 86 ILE A N 1
ATOM 699 C CA . ILE A 1 86 ? -0.583 11.291 1.308 1.00 97.44 86 ILE A CA 1
ATOM 700 C C . ILE A 1 86 ? -0.720 9.981 0.517 1.00 97.44 86 ILE A C 1
ATOM 702 O O . ILE A 1 86 ? 0.021 9.736 -0.435 1.00 97.44 86 ILE A O 1
ATOM 706 N N . PHE A 1 87 ? -1.656 9.115 0.906 1.00 97.94 87 PHE A N 1
ATOM 707 C CA . PHE A 1 87 ? -1.850 7.829 0.236 1.00 97.94 87 PHE A CA 1
ATOM 708 C C . PHE A 1 87 ? -2.496 7.991 -1.142 1.00 97.94 87 PHE A C 1
ATOM 710 O O . PHE A 1 87 ? -2.134 7.257 -2.061 1.00 97.94 87 PHE A O 1
ATOM 717 N N . ASP A 1 88 ? -3.404 8.948 -1.307 1.00 97.25 88 ASP A N 1
ATOM 718 C CA . ASP A 1 88 ? -4.011 9.278 -2.595 1.00 97.25 88 ASP A CA 1
ATOM 719 C C . ASP A 1 88 ? -2.955 9.816 -3.575 1.00 97.25 88 ASP A C 1
ATOM 721 O O . ASP A 1 88 ? -2.926 9.385 -4.732 1.00 97.25 88 ASP A O 1
ATOM 725 N N . ASP A 1 89 ? -2.017 10.646 -3.105 1.00 97.94 89 ASP A N 1
ATOM 726 C CA . ASP A 1 89 ? -0.855 11.086 -3.888 1.00 97.94 89 ASP A CA 1
ATOM 727 C C . ASP A 1 89 ? 0.019 9.892 -4.303 1.00 97.94 89 ASP A C 1
ATOM 729 O O . ASP A 1 89 ? 0.392 9.762 -5.472 1.00 97.94 89 ASP A O 1
ATOM 733 N N . TYR A 1 90 ? 0.288 8.956 -3.385 1.00 98.12 90 TYR A N 1
ATOM 734 C CA . TYR A 1 90 ? 1.031 7.728 -3.695 1.00 98.12 90 TYR A CA 1
ATOM 735 C C . TYR A 1 90 ? 0.321 6.849 -4.724 1.00 98.12 90 TYR A C 1
ATOM 737 O O . TYR A 1 90 ? 0.970 6.267 -5.595 1.00 98.12 90 TYR A O 1
ATOM 745 N N . ILE A 1 91 ? -1.005 6.741 -4.643 1.00 97.88 91 ILE A N 1
ATOM 746 C CA . ILE A 1 91 ? -1.821 6.000 -5.607 1.00 97.88 91 ILE A CA 1
ATOM 747 C C . ILE A 1 91 ? -1.752 6.673 -6.979 1.00 97.88 91 ILE A C 1
ATOM 749 O O . ILE A 1 91 ? -1.536 5.987 -7.983 1.00 97.88 91 ILE A O 1
ATOM 753 N N . ALA A 1 92 ? -1.900 7.997 -7.037 1.00 97.62 92 ALA A N 1
ATOM 754 C CA . ALA A 1 92 ? -1.810 8.760 -8.275 1.00 97.62 92 ALA A CA 1
ATOM 755 C C . ALA A 1 92 ? -0.423 8.618 -8.922 1.00 97.62 92 ALA A C 1
ATOM 757 O O . ALA A 1 92 ? -0.327 8.270 -10.103 1.00 97.62 92 ALA A O 1
ATOM 758 N N . GLU A 1 93 ? 0.650 8.795 -8.147 1.00 97.88 93 GLU A N 1
ATOM 759 C CA . GLU A 1 93 ? 2.029 8.628 -8.616 1.00 97.88 93 GLU A CA 1
ATOM 760 C C . GLU A 1 93 ? 2.294 7.183 -9.064 1.00 97.88 93 GLU A C 1
ATOM 762 O O . GLU A 1 93 ? 2.816 6.937 -10.154 1.00 97.88 93 GLU A O 1
ATOM 767 N N . GLY A 1 94 ? 1.852 6.202 -8.277 1.00 97.12 94 GLY A N 1
ATOM 768 C CA . GLY A 1 94 ? 1.960 4.784 -8.598 1.00 97.12 94 GLY A CA 1
ATOM 769 C C . GLY A 1 94 ? 1.300 4.423 -9.929 1.00 97.12 94 GLY A C 1
ATOM 770 O O . GLY A 1 94 ? 1.909 3.726 -10.748 1.00 97.12 94 GLY A O 1
ATOM 771 N N . LEU A 1 95 ? 0.095 4.944 -10.182 1.00 96.94 95 LEU A N 1
ATOM 772 C CA . LEU A 1 95 ? -0.656 4.755 -11.428 1.00 96.94 95 LEU A CA 1
ATOM 773 C C . LEU A 1 95 ? -0.067 5.519 -12.625 1.00 96.94 95 LEU A C 1
ATOM 775 O O . LEU A 1 95 ? -0.287 5.098 -13.761 1.00 96.94 95 LEU A O 1
ATOM 779 N N . ALA A 1 96 ? 0.672 6.607 -12.398 1.00 97.00 96 ALA A N 1
ATOM 780 C CA . ALA A 1 96 ? 1.352 7.374 -13.445 1.00 97.00 96 ALA A CA 1
ATOM 781 C C . ALA A 1 96 ? 2.782 6.876 -13.747 1.00 97.00 96 ALA A C 1
ATOM 783 O O . ALA A 1 96 ? 3.341 7.200 -14.794 1.00 97.00 96 ALA A O 1
ATOM 784 N N . SER A 1 97 ? 3.374 6.084 -12.851 1.00 94.69 97 SER A N 1
ATOM 785 C CA . SER A 1 97 ? 4.754 5.595 -12.954 1.00 94.69 97 SER A CA 1
ATOM 786 C C . SER A 1 97 ? 4.908 4.325 -13.807 1.00 94.69 97 SER A C 1
ATOM 788 O O . SER A 1 97 ? 3.945 3.664 -14.201 1.00 94.69 97 SER A O 1
ATOM 790 N N . GLU A 1 98 ? 6.153 3.884 -13.997 1.00 92.81 98 GLU A N 1
ATOM 791 C CA . GLU A 1 98 ? 6.478 2.558 -14.550 1.00 92.81 98 GLU A CA 1
ATOM 792 C C . GLU A 1 98 ? 5.915 1.381 -13.721 1.00 92.81 98 GLU A C 1
ATOM 794 O O . GLU A 1 98 ? 5.796 0.252 -14.211 1.00 92.81 98 GLU A O 1
ATOM 799 N N . ASN A 1 99 ? 5.510 1.638 -12.471 1.00 93.56 99 ASN A N 1
ATOM 800 C CA . ASN A 1 99 ? 4.902 0.647 -11.587 1.00 93.56 99 ASN A CA 1
ATOM 801 C C . ASN A 1 99 ? 3.403 0.467 -11.825 1.00 93.56 99 ASN A C 1
ATOM 803 O O . ASN A 1 99 ? 2.824 -0.454 -11.242 1.00 93.56 99 ASN A O 1
ATOM 807 N N . LYS A 1 100 ? 2.787 1.270 -12.704 1.00 96.12 100 LYS A N 1
ATOM 808 C CA . LYS A 1 100 ? 1.350 1.269 -13.019 1.00 96.12 100 LYS A CA 1
ATOM 809 C C . LYS A 1 100 ? 0.741 -0.131 -13.113 1.00 96.12 100 LYS A C 1
ATOM 811 O O . LYS A 1 100 ? -0.268 -0.409 -12.472 1.00 96.12 100 LYS A O 1
ATOM 816 N N . ARG A 1 101 ? 1.405 -1.056 -13.818 1.00 95.75 101 ARG A N 1
ATOM 817 C CA . ARG A 1 101 ? 0.947 -2.451 -14.004 1.00 95.75 101 ARG A CA 1
ATOM 818 C C . ARG A 1 101 ? 0.688 -3.225 -12.703 1.00 95.75 101 ARG A C 1
ATOM 820 O O . ARG A 1 101 ? -0.042 -4.217 -12.715 1.00 95.75 101 ARG A O 1
ATOM 827 N N . TYR A 1 102 ? 1.332 -2.834 -11.605 1.00 95.62 102 TYR A N 1
ATOM 828 C CA . TYR A 1 102 ? 1.149 -3.434 -10.286 1.00 95.62 102 TYR A CA 1
ATOM 829 C C . TYR A 1 102 ? 0.029 -2.739 -9.503 1.00 95.62 102 TYR A C 1
ATOM 831 O O . TYR A 1 102 ? -0.766 -3.424 -8.859 1.00 95.62 102 TYR A O 1
ATOM 839 N N . TRP A 1 103 ? -0.066 -1.412 -9.614 1.00 97.19 103 TRP A N 1
ATOM 840 C CA . TRP A 1 103 ? -1.094 -0.585 -8.974 1.00 97.19 103 TRP A CA 1
ATOM 841 C C . TRP A 1 103 ? -2.491 -0.809 -9.561 1.00 97.19 103 TRP A C 1
ATOM 843 O O . TRP A 1 103 ? -3.464 -0.940 -8.823 1.00 97.19 103 TRP A O 1
ATOM 853 N N . GLU A 1 104 ? -2.611 -0.957 -10.883 1.00 94.88 104 GLU A N 1
ATOM 854 C CA . GLU A 1 104 ? -3.904 -1.152 -11.562 1.00 94.88 104 GLU A CA 1
ATOM 855 C C . GLU A 1 104 ? -4.660 -2.408 -11.109 1.00 94.88 104 GLU A C 1
ATOM 857 O O . GLU A 1 104 ? -5.885 -2.481 -11.239 1.00 94.88 104 GLU A O 1
ATOM 862 N N . ARG A 1 105 ? -3.934 -3.387 -10.564 1.00 93.06 105 ARG A N 1
ATOM 863 C CA . ARG A 1 105 ? -4.459 -4.678 -10.114 1.00 93.06 105 ARG A CA 1
ATOM 864 C C . ARG A 1 105 ? -4.969 -4.670 -8.669 1.00 93.06 105 ARG A C 1
ATOM 866 O O . ARG A 1 105 ? -5.481 -5.692 -8.212 1.00 93.06 105 ARG A O 1
ATOM 873 N N . ILE A 1 106 ? -4.819 -3.558 -7.950 1.00 94.88 106 ILE A N 1
ATOM 874 C CA . ILE A 1 106 ? -5.431 -3.383 -6.630 1.00 94.88 106 ILE A CA 1
ATOM 875 C C . ILE A 1 106 ? -6.955 -3.431 -6.804 1.00 94.88 106 ILE A C 1
ATOM 877 O O . ILE A 1 106 ? -7.513 -2.793 -7.707 1.00 94.88 106 ILE A O 1
ATOM 881 N N . LYS A 1 107 ? -7.622 -4.236 -5.966 1.00 91.06 107 LYS A N 1
ATOM 882 C CA . LYS A 1 107 ? -9.087 -4.336 -5.952 1.00 91.06 107 LYS A CA 1
ATOM 883 C C . LYS A 1 107 ? -9.658 -2.973 -5.558 1.00 91.06 107 LYS A C 1
ATOM 885 O O . LYS A 1 107 ? -9.242 -2.413 -4.554 1.00 91.06 107 LYS A O 1
ATOM 890 N N . LYS A 1 108 ? -10.601 -2.466 -6.348 1.00 94.06 108 LYS A N 1
ATOM 891 C CA . LYS A 1 108 ? -11.210 -1.145 -6.173 1.00 94.06 108 LYS A CA 1
ATOM 892 C C . LYS A 1 108 ? -12.676 -1.177 -6.570 1.00 94.06 108 LYS A C 1
ATOM 894 O O . LYS A 1 108 ? -13.038 -1.890 -7.507 1.00 94.06 108 LYS A O 1
ATOM 899 N N . LYS A 1 109 ? -13.507 -0.412 -5.867 1.00 90.31 109 LYS A N 1
ATOM 900 C CA . LYS A 1 109 ? -14.918 -0.197 -6.224 1.00 90.31 109 LYS A CA 1
ATOM 901 C C . LYS A 1 109 ? -15.086 0.928 -7.248 1.00 90.31 109 LYS A C 1
ATOM 903 O O . LYS A 1 109 ? -16.015 0.880 -8.047 1.00 90.31 109 LYS A O 1
ATOM 908 N N . GLY A 1 110 ? -14.206 1.929 -7.205 1.00 90.81 110 GLY A N 1
ATOM 909 C CA . GLY A 1 110 ? -14.194 3.071 -8.119 1.00 90.81 110 GLY A CA 1
ATOM 910 C C . GLY A 1 110 ? -13.195 2.931 -9.272 1.00 90.81 110 GLY A C 1
ATOM 911 O O . GLY A 1 110 ? -12.655 1.858 -9.539 1.00 90.81 110 GLY A O 1
ATOM 912 N N . ASN A 1 111 ? -12.925 4.054 -9.944 1.00 89.62 111 ASN A N 1
ATOM 913 C CA . ASN A 1 111 ? -11.972 4.119 -11.060 1.00 89.62 111 ASN A CA 1
ATOM 914 C C . ASN A 1 111 ? -10.512 3.951 -10.609 1.00 89.62 111 ASN A C 1
ATOM 916 O O . ASN A 1 111 ? -9.711 3.341 -11.316 1.00 89.62 111 ASN A O 1
ATOM 920 N N . ILE A 1 112 ? -10.181 4.457 -9.420 1.00 94.25 112 ILE A N 1
ATOM 921 C CA . ILE A 1 112 ? -8.879 4.313 -8.756 1.00 94.25 112 ILE A CA 1
ATOM 922 C C . ILE A 1 112 ? -9.094 3.698 -7.365 1.00 94.25 112 ILE A C 1
ATOM 924 O O . ILE A 1 112 ? -10.198 3.833 -6.828 1.00 94.25 112 ILE A O 1
ATOM 928 N N . PRO A 1 113 ? -8.110 2.964 -6.810 1.00 96.44 113 PRO A N 1
ATOM 929 C CA . PRO A 1 113 ? -8.226 2.461 -5.449 1.00 96.44 113 PRO A CA 1
ATOM 930 C C . PRO A 1 113 ? -8.180 3.621 -4.454 1.00 96.44 113 PRO A C 1
ATOM 932 O O . PRO A 1 113 ? -7.548 4.638 -4.716 1.00 96.44 113 PRO A O 1
ATOM 935 N N . THR A 1 114 ? -8.833 3.443 -3.315 1.00 97.31 114 THR A N 1
ATOM 936 C CA . THR A 1 114 ? -8.708 4.324 -2.144 1.00 97.31 114 THR A CA 1
ATOM 937 C C . THR A 1 114 ? -7.560 3.878 -1.231 1.00 97.31 114 THR A C 1
ATOM 939 O O . THR A 1 114 ? -7.121 2.726 -1.294 1.00 97.31 114 THR A O 1
ATOM 942 N N . ALA A 1 115 ? -7.115 4.752 -0.321 1.00 97.00 115 ALA A N 1
ATOM 943 C CA . ALA A 1 115 ? -6.127 4.418 0.712 1.00 97.00 115 ALA A CA 1
ATOM 944 C C . ALA A 1 115 ? -6.509 3.174 1.547 1.00 97.00 115 ALA A C 1
ATOM 946 O O . ALA A 1 115 ? -5.677 2.297 1.789 1.00 97.00 115 ALA A O 1
ATOM 947 N N . ALA A 1 116 ? -7.783 3.053 1.935 1.00 97.25 116 ALA A N 1
ATOM 948 C CA . ALA A 1 116 ? -8.284 1.891 2.672 1.00 97.25 116 ALA A CA 1
ATOM 949 C C . ALA A 1 116 ? -8.253 0.608 1.823 1.00 97.25 116 ALA A C 1
ATOM 951 O O . ALA A 1 116 ? -7.778 -0.423 2.293 1.00 97.25 116 ALA A O 1
ATOM 952 N N . GLU A 1 117 ? -8.683 0.671 0.557 1.00 98.06 117 GLU A N 1
ATOM 953 C CA . GLU A 1 117 ? -8.642 -0.483 -0.355 1.00 98.06 117 GLU A CA 1
ATOM 954 C C . GLU A 1 117 ? -7.208 -0.937 -0.660 1.00 98.06 117 GLU A C 1
ATOM 956 O O . GLU A 1 117 ? -6.957 -2.132 -0.828 1.00 98.06 117 GLU A O 1
ATOM 961 N N . LEU A 1 118 ? -6.251 -0.004 -0.708 1.00 97.69 118 LEU A N 1
ATOM 962 C CA . LEU A 1 118 ? -4.829 -0.325 -0.801 1.00 97.69 118 LEU A CA 1
ATOM 963 C C . LEU A 1 118 ? -4.363 -1.128 0.424 1.00 97.69 118 LEU A C 1
ATOM 965 O O . LEU A 1 118 ? -3.701 -2.155 0.258 1.00 97.69 118 LEU A O 1
ATOM 969 N N . LEU A 1 119 ? -4.714 -0.690 1.636 1.00 97.31 119 LEU A N 1
ATOM 970 C CA . LEU A 1 119 ? -4.363 -1.398 2.871 1.00 97.31 119 LEU A CA 1
ATOM 971 C C . LEU A 1 119 ? -5.026 -2.778 2.949 1.00 97.31 119 LEU A C 1
ATOM 973 O O . LEU A 1 119 ? -4.340 -3.756 3.249 1.00 97.31 119 LEU A O 1
ATOM 977 N N . ASP A 1 120 ? -6.313 -2.875 2.610 1.00 97.31 120 ASP A N 1
ATOM 978 C CA . ASP A 1 120 ? -7.037 -4.149 2.532 1.00 97.31 120 ASP A CA 1
ATOM 979 C C . ASP A 1 120 ? -6.381 -5.100 1.530 1.00 97.31 120 ASP A C 1
ATOM 981 O O . ASP A 1 120 ? -6.194 -6.283 1.810 1.00 97.31 120 ASP A O 1
ATOM 985 N N . PHE A 1 121 ? -5.987 -4.590 0.360 1.00 96.81 121 PHE A N 1
ATOM 986 C CA . PHE A 1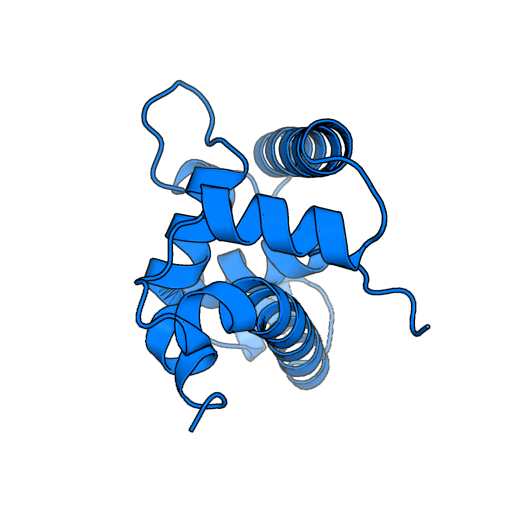 121 ? -5.292 -5.385 -0.644 1.00 96.81 121 PHE A CA 1
ATOM 987 C C . PHE A 1 121 ? -3.942 -5.890 -0.130 1.00 96.81 121 PHE A C 1
ATOM 989 O O . PHE A 1 121 ? -3.628 -7.066 -0.306 1.00 96.81 121 PHE A O 1
ATOM 996 N N . ILE A 1 122 ? -3.136 -5.024 0.494 1.00 96.69 122 ILE A N 1
ATOM 997 C CA . ILE A 1 122 ? -1.842 -5.420 1.063 1.00 96.69 122 ILE A CA 1
ATOM 998 C C . ILE A 1 122 ? -2.047 -6.513 2.113 1.00 96.69 122 ILE A C 1
ATOM 1000 O O . ILE A 1 122 ? -1.360 -7.533 2.056 1.00 96.69 122 ILE A O 1
ATOM 1004 N N . TYR A 1 123 ? -3.002 -6.336 3.025 1.00 95.88 123 TYR A N 1
ATOM 1005 C CA . TYR A 1 123 ? -3.282 -7.326 4.056 1.00 95.88 123 TYR A CA 1
ATOM 1006 C C . TYR A 1 123 ? -3.777 -8.653 3.463 1.00 95.88 123 TYR A C 1
ATOM 1008 O O . TYR A 1 123 ? -3.169 -9.679 3.734 1.00 95.88 123 TYR A O 1
ATOM 1016 N N . ASP A 1 124 ? -4.743 -8.650 2.536 1.00 95.25 124 ASP A N 1
ATOM 1017 C CA . ASP A 1 124 ? -5.217 -9.859 1.824 1.00 95.25 124 ASP A CA 1
ATOM 1018 C C . ASP A 1 124 ? -4.073 -10.637 1.144 1.00 95.25 124 ASP A C 1
ATOM 1020 O O . ASP A 1 124 ? -4.152 -11.849 0.942 1.00 95.25 124 ASP A O 1
ATOM 1024 N N . LYS A 1 125 ? -2.991 -9.954 0.743 1.00 94.81 125 LYS A N 1
ATOM 1025 C CA . LYS A 1 125 ? -1.848 -10.593 0.068 1.00 94.81 125 LYS A CA 1
ATOM 1026 C C . LYS A 1 125 ? -0.748 -11.055 1.007 1.00 94.81 125 LYS A C 1
ATOM 1028 O O . LYS A 1 125 ? 0.057 -11.894 0.595 1.00 94.81 125 LYS A O 1
ATOM 1033 N N . PHE A 1 126 ? -0.700 -10.512 2.216 1.00 94.56 126 PHE A N 1
ATOM 1034 C CA . PHE A 1 126 ? 0.404 -10.695 3.149 1.00 94.56 126 PHE A CA 1
ATOM 1035 C C . PHE A 1 126 ? -0.047 -10.997 4.582 1.00 94.56 126 PHE A C 1
ATOM 1037 O O . PHE A 1 126 ? 0.775 -10.920 5.485 1.00 94.56 126 PHE A O 1
ATOM 1044 N N . GLU A 1 127 ? -1.306 -11.385 4.795 1.00 92.38 127 GLU A N 1
ATOM 1045 C CA . GLU A 1 127 ? -1.905 -11.673 6.106 1.00 92.38 127 GLU A CA 1
ATOM 1046 C C . GLU A 1 127 ? -0.997 -12.546 6.973 1.00 92.38 127 GLU A C 1
ATOM 1048 O O . GLU A 1 127 ? -0.616 -12.133 8.061 1.00 92.38 127 GLU A O 1
ATOM 1053 N N . VAL A 1 128 ? -0.542 -13.692 6.455 1.00 88.00 128 VAL A N 1
ATOM 1054 C CA . VAL A 1 128 ? 0.340 -14.612 7.195 1.00 88.00 128 VAL A CA 1
ATOM 1055 C C . VAL A 1 128 ? 1.663 -13.953 7.599 1.00 88.00 128 VAL A C 1
ATOM 1057 O O . VAL A 1 128 ? 2.144 -14.181 8.704 1.00 88.00 128 VAL A O 1
ATOM 1060 N N . ASP A 1 129 ? 2.250 -13.119 6.737 1.00 88.44 129 ASP A N 1
ATOM 1061 C CA . ASP A 1 129 ? 3.498 -12.417 7.060 1.00 88.44 129 ASP A CA 1
ATOM 1062 C C . ASP A 1 129 ? 3.265 -11.264 8.061 1.00 88.44 129 ASP A C 1
ATOM 1064 O O . ASP A 1 129 ? 4.157 -10.909 8.831 1.00 88.44 129 ASP A O 1
ATOM 1068 N N . ILE A 1 130 ? 2.080 -10.648 8.035 1.00 86.56 130 ILE A N 1
ATOM 1069 C CA . ILE A 1 130 ? 1.704 -9.542 8.920 1.00 86.56 130 ILE A CA 1
ATOM 1070 C C . ILE A 1 130 ? 1.325 -10.082 10.301 1.00 86.56 130 ILE A C 1
ATOM 1072 O O . ILE A 1 130 ? 1.771 -9.532 11.302 1.00 86.56 130 ILE A O 1
ATOM 1076 N N . GLU A 1 131 ? 0.549 -11.159 10.376 1.00 84.69 131 GLU A N 1
ATOM 1077 C CA . GLU A 1 131 ? 0.067 -11.737 11.633 1.00 84.69 131 GLU A CA 1
ATOM 1078 C C . GLU A 1 131 ? 1.032 -12.746 12.252 1.00 84.69 131 GLU A C 1
ATOM 1080 O O . GLU A 1 131 ? 1.066 -12.874 13.473 1.00 84.69 131 GLU A O 1
ATOM 1085 N N . GLY A 1 132 ? 1.883 -13.401 11.454 1.00 72.62 132 GLY A N 1
ATOM 1086 C CA . GLY A 1 132 ? 2.852 -14.395 11.933 1.00 72.62 132 GLY A CA 1
ATOM 1087 C C . GLY A 1 132 ? 3.879 -13.868 12.945 1.00 72.62 132 GLY A C 1
ATOM 1088 O O . GLY A 1 132 ? 4.589 -14.659 13.555 1.00 72.62 132 GLY A O 1
ATOM 1089 N N . PHE A 1 133 ? 3.941 -12.547 13.147 1.00 62.41 133 PHE A N 1
ATOM 1090 C CA . PHE A 1 133 ? 4.776 -11.860 14.141 1.00 62.41 133 PHE A CA 1
ATOM 1091 C C . PHE A 1 133 ? 3.976 -11.181 15.269 1.00 62.41 133 PHE A C 1
ATOM 1093 O O . PHE A 1 133 ? 4.563 -10.464 16.078 1.00 62.41 133 PHE A O 1
ATOM 1100 N N . ILE A 1 134 ? 2.648 -11.334 15.297 1.00 57.75 134 ILE A N 1
ATOM 1101 C CA . ILE A 1 134 ? 1.770 -10.843 16.378 1.00 57.75 134 ILE A CA 1
ATOM 1102 C C . ILE A 1 134 ? 1.543 -11.948 17.442 1.00 57.75 134 ILE A C 1
ATOM 1104 O O . ILE A 1 134 ? 0.920 -11.694 18.473 1.00 57.75 134 ILE A O 1
ATOM 1108 N N . GLY A 1 135 ? 2.072 -13.158 17.212 1.00 43.44 135 GLY A N 1
ATOM 1109 C CA . GLY A 1 135 ? 2.037 -14.301 18.135 1.00 43.44 135 GLY A CA 1
ATOM 1110 C C . GLY A 1 135 ? 3.179 -14.340 19.141 1.00 43.44 135 GLY A C 1
ATOM 1111 O O . GLY A 1 135 ? 4.302 -13.916 18.785 1.00 43.44 135 GLY A O 1
#

Sequence (135 aa):
MEKYEPLTLEQINILLKCYYLKRYTKVAMTENISADKVKRIKENAFRSIRLAYSKSYMQGKRFDGKAVLQHMAERCGITDEELTAIFDDYIAEGLASENKRYWERIKKKGNIPTAAELLDFIYDKFEVDIEGFIG

Secondary structure (DSSP, 8-state):
--------HHHHHHHHHHHHH--HHHHHHHHTS-HHHHHHHHHHHHHHHHHHHHHHHTTTPPP-HHHHHHHHHHHHTS-HHHHHHHHHHHHHHHHHSTTHHHHTTS--SSSS--HHHHHHHHHHHHHHHHHTT--

Radius of gyration: 14.33 Å; chains: 1; bounding box: 35×29×36 Å

pLDDT: mean 92.71, std 9.33, range [43.44, 98.12]